Protein AF-X0J1X3-F1 (afdb_monomer_lite)

Organism: Fusarium odoratissimum (strain NRRL 54006) (NCBI:txid1089451)

Foldseek 3Di:
DDDDDDDDDDDPPDPPPPPPVPPPLQQALQLAQDHFQAKDWDACWPVDHGIFIDGPDCVQQVDTTDNDPVVSLVSSLVSSVPVRVGDVSLSVLSVVLQVQLPPPDGPNSRCSSRVSSPDHGPPPDPCVVVVVVVPDDPDDDD

Sequence (142 aa):
MPKVAALALLGLLAPFQLTDGAMIPRQTTDFGVCTNPTIMYVQDQDGMLGYGYKPSNTNDFPHGATADIATIIDFIRSTLQNACRAPTAAWFLCTTAAAAANGKEGQDAADAFNNVMNRSSPHPRPRKLQRLQFRRLPSSRV

Secondary structure (DSSP, 8-state):
-------------------------------TT-----EEEEES-TT--SEEEEES-TTTS----BS-HHHHHHHHHHHHHHTS---HHHHHHHHHHHHHHTT--HHHHHHHHHHHHT--------TTTHHHHTT-------

Radius of gyration: 25.8 Å; chains: 1; bounding box: 55×78×67 Å

pLDDT: mean 81.92, std 20.16, range [37.75, 98.75]

Structure (mmCIF, N/CA/C/O backbone):
data_AF-X0J1X3-F1
#
_entry.id   AF-X0J1X3-F1
#
loop_
_atom_site.group_PDB
_atom_site.id
_atom_site.type_symbol
_atom_site.label_atom_id
_atom_site.label_alt_id
_atom_site.label_comp_id
_atom_site.label_asym_id
_atom_site.label_entity_id
_atom_site.label_seq_id
_atom_site.pdbx_PDB_ins_code
_atom_site.Cartn_x
_atom_site.Cartn_y
_atom_site.Cartn_z
_atom_site.occupancy
_atom_site.B_iso_or_equiv
_atom_site.auth_seq_id
_atom_site.auth_comp_id
_atom_site.auth_asym_id
_atom_site.auth_atom_id
_atom_site.pdbx_PDB_model_num
ATOM 1 N N . MET A 1 1 ? 32.019 62.085 9.689 1.00 52.50 1 MET A N 1
ATOM 2 C CA . MET A 1 1 ? 32.908 61.574 8.615 1.00 52.50 1 MET A CA 1
ATOM 3 C C . MET A 1 1 ? 33.870 60.594 9.279 1.00 52.50 1 MET A C 1
ATOM 5 O O . MET A 1 1 ? 34.346 60.973 10.341 1.00 52.50 1 MET A O 1
ATOM 9 N N . PRO A 1 2 ? 34.060 59.350 8.791 1.00 50.97 2 PRO A N 1
ATOM 10 C CA . PRO A 1 2 ? 34.410 59.016 7.408 1.00 50.97 2 PRO A CA 1
ATOM 11 C C . PRO A 1 2 ? 33.491 57.986 6.720 1.00 50.97 2 PRO A C 1
ATOM 13 O O . PRO A 1 2 ? 32.720 57.266 7.343 1.00 50.97 2 PRO A O 1
ATOM 16 N N . LYS A 1 3 ? 33.598 57.983 5.387 1.00 51.34 3 LYS A N 1
ATOM 17 C CA . LYS A 1 3 ? 33.052 57.010 4.435 1.00 51.34 3 LYS A CA 1
ATOM 18 C C . LYS A 1 3 ? 33.734 55.653 4.620 1.00 51.34 3 LYS A C 1
ATOM 20 O O . LYS A 1 3 ? 34.959 55.600 4.596 1.00 51.34 3 LYS A O 1
ATOM 25 N N . VAL A 1 4 ? 32.957 54.575 4.680 1.00 55.16 4 VAL A N 1
ATOM 26 C CA . VAL A 1 4 ? 33.444 53.216 4.402 1.00 55.16 4 VAL A CA 1
ATOM 27 C C . VAL A 1 4 ? 32.926 52.786 3.037 1.00 55.16 4 VAL A C 1
ATOM 29 O O . VAL A 1 4 ? 31.728 52.817 2.764 1.00 55.16 4 VAL A O 1
ATOM 32 N N . ALA A 1 5 ? 33.884 52.496 2.163 1.00 50.91 5 ALA A N 1
ATOM 33 C CA . ALA A 1 5 ? 33.696 52.125 0.776 1.00 50.91 5 ALA A CA 1
ATOM 34 C C . ALA A 1 5 ? 33.153 50.696 0.666 1.00 50.91 5 ALA A C 1
ATOM 36 O O . ALA A 1 5 ? 33.664 49.773 1.297 1.00 50.91 5 ALA A O 1
ATOM 37 N N . ALA A 1 6 ? 32.133 50.528 -0.170 1.00 53.47 6 ALA A N 1
ATOM 38 C CA . ALA A 1 6 ? 31.649 49.230 -0.599 1.00 53.47 6 ALA A CA 1
ATOM 39 C C . ALA A 1 6 ? 32.708 48.559 -1.489 1.00 53.47 6 ALA A C 1
ATOM 41 O O . ALA A 1 6 ? 32.996 49.042 -2.584 1.00 53.47 6 ALA A O 1
ATOM 42 N N . LEU A 1 7 ? 33.276 47.444 -1.026 1.00 52.72 7 LEU A N 1
ATOM 43 C CA . LEU A 1 7 ? 33.979 46.503 -1.893 1.00 52.72 7 LEU A CA 1
ATOM 44 C C . LEU A 1 7 ? 32.948 45.562 -2.517 1.00 52.72 7 LEU A C 1
ATOM 46 O O . LEU A 1 7 ? 32.386 44.694 -1.851 1.00 52.72 7 LEU A O 1
ATOM 50 N N . ALA A 1 8 ? 32.706 45.760 -3.809 1.00 55.81 8 ALA A N 1
ATOM 51 C CA . ALA A 1 8 ? 31.981 44.827 -4.652 1.00 55.81 8 ALA A CA 1
ATOM 52 C C . ALA A 1 8 ? 32.817 43.548 -4.822 1.00 55.81 8 ALA A C 1
ATOM 54 O O . ALA A 1 8 ? 33.831 43.554 -5.522 1.00 55.81 8 ALA A O 1
ATOM 55 N N . LEU A 1 9 ? 32.397 42.449 -4.188 1.00 60.53 9 LEU A N 1
ATOM 56 C CA . LEU A 1 9 ? 32.849 41.121 -4.591 1.00 60.53 9 LEU A CA 1
ATOM 57 C C . LEU A 1 9 ? 32.199 40.781 -5.935 1.00 60.53 9 LEU A C 1
ATOM 59 O O . LEU A 1 9 ? 30.980 40.648 -6.042 1.00 60.53 9 LEU A O 1
ATOM 63 N N . LEU A 1 10 ? 33.046 40.655 -6.955 1.00 55.62 10 LEU A N 1
ATOM 64 C CA . LEU A 1 10 ? 32.728 40.086 -8.257 1.00 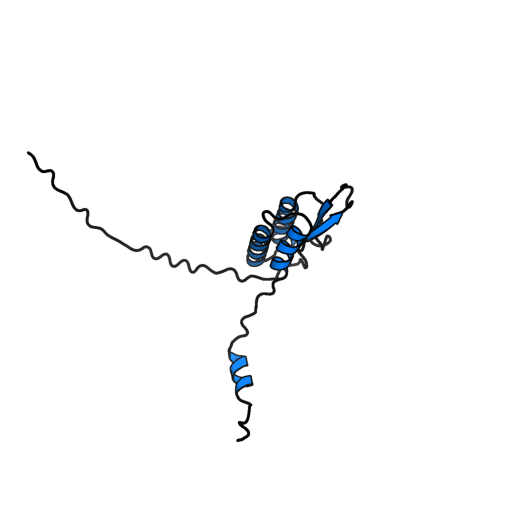55.62 10 LEU A CA 1
ATOM 65 C C . LEU A 1 10 ? 32.067 38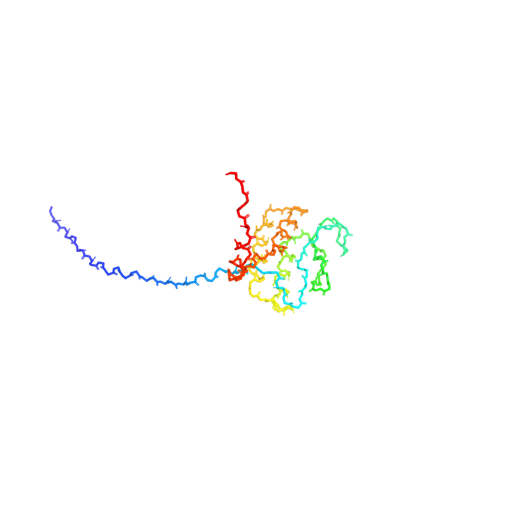.713 -8.088 1.00 55.62 10 LEU A C 1
ATOM 67 O O . LEU A 1 10 ? 32.687 37.757 -7.624 1.00 55.62 10 LEU A O 1
ATOM 71 N N . GLY A 1 11 ? 30.804 38.630 -8.500 1.00 57.56 11 GLY A N 1
ATOM 72 C CA . GLY A 1 11 ? 30.100 37.373 -8.672 1.00 57.56 11 GLY A CA 1
ATOM 73 C C . GLY A 1 11 ? 30.711 36.562 -9.812 1.00 57.56 11 GLY A C 1
ATOM 74 O O . GLY A 1 11 ? 30.667 36.972 -10.968 1.00 57.56 11 GLY A O 1
ATOM 75 N N . LEU A 1 12 ? 31.213 35.373 -9.488 1.00 55.00 12 LEU A N 1
ATOM 76 C CA . LEU A 1 12 ? 31.247 34.248 -10.416 1.00 55.00 12 LEU A CA 1
ATOM 77 C C . LEU A 1 12 ? 30.002 33.400 -10.144 1.00 55.00 12 LEU A C 1
ATOM 79 O O . LEU A 1 12 ? 30.020 32.434 -9.387 1.00 55.00 12 LEU A O 1
ATOM 83 N N . LEU A 1 13 ? 28.890 33.810 -10.756 1.00 56.03 13 LEU A N 1
ATOM 84 C CA . LEU A 1 13 ? 27.718 32.962 -10.938 1.00 56.03 13 LEU A CA 1
ATOM 85 C C . LEU A 1 13 ? 28.080 31.890 -11.971 1.00 56.03 13 LEU A C 1
ATOM 87 O O . LEU A 1 13 ? 27.874 32.075 -13.167 1.00 56.03 13 LEU A O 1
ATOM 91 N N . ALA A 1 14 ? 28.636 30.772 -11.516 1.00 60.88 14 ALA A N 1
ATOM 92 C CA . ALA A 1 14 ? 28.519 29.528 -12.258 1.00 60.88 14 ALA A CA 1
ATOM 93 C C . ALA A 1 14 ? 27.146 28.936 -11.911 1.00 60.88 14 ALA A C 1
ATOM 95 O O . ALA A 1 14 ? 26.950 28.509 -10.770 1.00 60.88 14 ALA A O 1
ATOM 96 N N . PRO A 1 15 ? 26.166 28.904 -12.830 1.00 53.88 15 PRO A N 1
ATOM 97 C CA . PRO A 1 15 ? 25.016 28.054 -12.617 1.00 53.88 15 PRO A CA 1
ATOM 98 C C . PRO A 1 15 ? 25.515 26.609 -12.719 1.00 53.88 15 PRO A C 1
ATOM 100 O O . PRO A 1 15 ? 25.774 26.113 -13.815 1.00 53.88 15 PRO A O 1
ATOM 103 N N . PHE A 1 16 ? 25.665 25.932 -11.579 1.00 58.50 16 PHE A N 1
ATOM 104 C CA . PHE A 1 16 ? 25.691 24.472 -11.526 1.00 58.50 16 PHE A CA 1
ATOM 105 C C . PHE A 1 16 ? 24.334 23.984 -12.044 1.00 58.50 16 PHE A C 1
ATOM 107 O O . PHE A 1 16 ? 23.402 23.734 -11.286 1.00 58.50 16 PHE A O 1
ATOM 114 N N . GLN A 1 17 ? 24.196 23.904 -13.365 1.00 58.59 17 GLN A N 1
ATOM 115 C CA . GLN A 1 17 ? 23.119 23.177 -14.011 1.00 58.59 17 GLN A CA 1
ATOM 116 C C . GLN A 1 17 ? 23.446 21.691 -13.839 1.00 58.59 17 GLN A C 1
ATOM 118 O O . GLN A 1 17 ? 23.908 21.025 -14.765 1.00 58.59 17 GLN A O 1
ATOM 123 N N . LEU A 1 18 ? 23.229 21.181 -12.623 1.00 55.62 18 LEU A N 1
ATOM 124 C CA . LEU A 1 18 ? 22.929 19.774 -12.406 1.00 55.62 18 LEU A CA 1
ATOM 125 C C . LEU A 1 18 ? 21.611 19.526 -13.133 1.00 55.62 18 LEU A C 1
ATOM 127 O O . LEU A 1 18 ? 20.522 19.626 -12.577 1.00 55.62 18 LEU A O 1
ATOM 131 N N . THR A 1 19 ? 21.719 19.252 -14.427 1.00 55.34 19 THR A N 1
ATOM 132 C CA . THR A 1 19 ? 20.685 18.532 -15.154 1.00 55.34 19 THR A CA 1
ATOM 133 C C . THR A 1 19 ? 20.749 17.086 -14.679 1.00 55.34 19 THR A C 1
ATOM 135 O O . THR A 1 19 ? 21.118 16.178 -15.417 1.00 55.34 19 THR A O 1
ATOM 138 N N . ASP A 1 20 ? 20.400 16.870 -13.409 1.00 56.16 20 ASP A N 1
ATOM 139 C CA . ASP A 1 20 ? 19.850 15.595 -12.991 1.00 56.16 20 ASP A CA 1
ATOM 140 C C . ASP A 1 20 ? 18.598 15.427 -13.841 1.00 56.16 20 ASP A C 1
ATOM 142 O O . ASP A 1 20 ? 17.558 16.048 -13.605 1.00 56.16 20 ASP A O 1
ATOM 146 N N . GLY A 1 21 ? 18.730 14.660 -14.923 1.00 51.50 21 GLY A N 1
ATOM 147 C CA . GLY A 1 21 ? 17.591 14.146 -15.651 1.00 51.50 21 GLY A CA 1
ATOM 148 C C . GLY A 1 21 ? 16.804 13.305 -14.664 1.00 51.50 21 GLY A C 1
ATOM 149 O O . GLY A 1 21 ? 17.070 12.114 -14.532 1.00 51.50 21 GLY A O 1
ATOM 150 N N . ALA A 1 22 ? 15.885 13.939 -13.934 1.00 59.91 22 ALA A N 1
ATOM 151 C CA . ALA A 1 22 ? 14.997 13.276 -13.006 1.00 59.91 22 ALA A CA 1
ATOM 152 C C . ALA A 1 22 ? 14.244 12.220 -13.815 1.00 59.91 22 ALA A C 1
ATOM 154 O O . ALA A 1 22 ? 13.318 12.536 -14.568 1.00 59.91 22 ALA A O 1
ATOM 155 N N . MET A 1 23 ? 14.690 10.964 -13.726 1.00 59.19 23 MET A N 1
ATOM 156 C CA . MET A 1 23 ? 13.949 9.840 -14.269 1.00 59.19 23 MET A CA 1
ATOM 157 C C . MET A 1 23 ? 12.650 9.805 -13.485 1.00 59.19 23 MET A C 1
ATOM 159 O O . MET A 1 23 ? 12.620 9.325 -12.357 1.00 59.19 23 MET A O 1
ATOM 163 N N . ILE A 1 24 ? 11.584 10.365 -14.058 1.00 62.91 24 ILE A N 1
ATOM 164 C CA . ILE A 1 24 ? 10.250 10.246 -13.486 1.00 62.91 24 ILE A CA 1
ATOM 165 C C . ILE A 1 24 ? 9.964 8.742 -13.452 1.00 62.91 24 ILE A C 1
ATOM 167 O O . ILE A 1 24 ? 9.868 8.135 -14.528 1.00 62.91 24 ILE A O 1
ATOM 171 N N . PRO A 1 25 ? 9.873 8.113 -12.264 1.00 62.25 25 PRO A N 1
ATOM 172 C CA . PRO A 1 25 ? 9.633 6.689 -12.184 1.00 62.25 25 PRO A CA 1
ATOM 173 C C . PRO A 1 25 ? 8.277 6.429 -12.822 1.00 62.25 25 PRO A C 1
ATOM 175 O O . PRO A 1 25 ? 7.227 6.901 -12.372 1.00 62.25 25 PRO A O 1
ATOM 178 N N . ARG A 1 26 ? 8.313 5.706 -13.936 1.00 65.62 26 ARG A N 1
ATOM 179 C CA . ARG A 1 26 ? 7.110 5.289 -14.627 1.00 65.62 26 ARG A CA 1
ATOM 180 C C . ARG A 1 26 ? 6.350 4.365 -13.683 1.00 65.62 26 ARG A C 1
ATOM 182 O O . ARG A 1 26 ? 6.834 3.279 -13.387 1.00 65.62 26 ARG A O 1
ATOM 189 N N . GLN A 1 27 ? 5.177 4.803 -13.228 1.00 70.56 27 GLN A N 1
ATOM 190 C CA . GLN A 1 27 ? 4.276 3.989 -12.406 1.00 70.56 27 GLN A CA 1
ATOM 191 C C . GLN A 1 27 ? 4.097 2.632 -13.095 1.00 70.56 27 GLN A C 1
ATOM 193 O O . GLN A 1 27 ? 3.824 2.610 -14.293 1.00 70.56 27 GLN A O 1
ATOM 198 N N . THR A 1 28 ? 4.317 1.518 -12.409 1.00 74.69 28 THR A N 1
ATOM 199 C CA . THR A 1 28 ? 4.250 0.180 -13.009 1.00 74.69 28 THR A CA 1
ATOM 200 C C . THR A 1 28 ? 3.466 -0.748 -12.105 1.00 74.69 28 THR A C 1
ATOM 202 O O . THR A 1 28 ? 3.600 -0.673 -10.890 1.00 74.69 28 THR A O 1
ATOM 205 N N . THR A 1 29 ? 2.682 -1.633 -12.707 1.00 84.44 29 THR A N 1
ATOM 206 C CA . THR A 1 29 ? 2.011 -2.742 -12.016 1.00 84.44 29 THR A CA 1
ATOM 207 C C . THR A 1 29 ? 2.838 -4.029 -12.097 1.00 84.44 29 THR A C 1
ATOM 209 O O . THR A 1 29 ? 2.307 -5.123 -11.957 1.00 84.44 29 THR A O 1
ATOM 212 N N . ASP A 1 30 ? 4.131 -3.905 -12.404 1.00 92.06 30 ASP A N 1
ATOM 213 C CA . ASP A 1 30 ? 5.101 -4.988 -12.277 1.00 92.06 30 ASP A CA 1
ATOM 214 C C . ASP A 1 30 ? 5.537 -5.082 -10.814 1.00 92.06 30 ASP A C 1
ATOM 216 O O . ASP A 1 30 ? 6.280 -4.228 -10.329 1.00 92.06 30 ASP A O 1
ATOM 220 N N . PHE A 1 31 ? 5.051 -6.105 -10.116 1.00 95.06 31 PHE A N 1
ATOM 221 C CA . PHE A 1 31 ? 5.354 -6.372 -8.712 1.00 95.06 31 PHE A CA 1
ATOM 222 C C . PHE A 1 31 ? 6.375 -7.509 -8.547 1.00 95.06 31 PHE A C 1
ATOM 224 O O . PHE A 1 31 ? 6.467 -8.099 -7.472 1.00 95.06 31 PHE A O 1
ATOM 231 N N . GLY A 1 32 ? 7.160 -7.808 -9.589 1.00 94.81 32 GLY A N 1
ATOM 232 C CA . GLY A 1 32 ? 8.114 -8.912 -9.592 1.00 94.81 32 GLY A CA 1
ATOM 233 C C . GLY A 1 32 ? 7.410 -10.269 -9.612 1.00 94.81 32 GLY A C 1
ATOM 234 O O . GLY A 1 32 ? 6.568 -10.519 -10.470 1.00 94.81 32 GLY A O 1
ATOM 235 N N . VAL A 1 33 ? 7.761 -11.162 -8.681 1.00 97.44 33 VAL A N 1
ATOM 236 C CA . VAL A 1 33 ? 7.134 -12.496 -8.585 1.00 97.44 33 VAL A CA 1
ATOM 237 C C . VAL A 1 33 ? 5.772 -12.483 -7.887 1.00 97.44 33 VAL A C 1
ATOM 239 O O . VAL A 1 33 ? 5.054 -13.476 -7.947 1.00 97.44 33 VAL A O 1
ATOM 242 N N . CYS A 1 34 ? 5.418 -11.375 -7.233 1.00 97.00 34 CYS A N 1
ATOM 243 C CA . CYS A 1 34 ? 4.120 -11.198 -6.589 1.00 97.00 34 CYS A CA 1
ATOM 244 C C . CYS A 1 34 ? 3.097 -10.599 -7.559 1.00 97.00 34 CYS A C 1
ATOM 246 O O . CYS A 1 34 ? 3.441 -10.024 -8.590 1.00 97.00 34 CYS A O 1
ATOM 248 N N . THR A 1 35 ? 1.822 -10.700 -7.201 1.00 94.69 35 THR A N 1
ATOM 249 C CA . THR A 1 35 ? 0.705 -10.386 -8.100 1.00 94.69 35 THR A CA 1
ATOM 250 C C . THR A 1 35 ? -0.156 -9.229 -7.618 1.00 94.69 35 THR A C 1
ATOM 252 O O . THR A 1 35 ? -0.399 -8.294 -8.378 1.00 94.69 35 THR A O 1
ATOM 255 N N . ASN A 1 36 ? -0.628 -9.277 -6.369 1.00 95.38 36 ASN A N 1
ATOM 256 C CA . ASN A 1 36 ? -1.633 -8.343 -5.875 1.00 95.38 36 ASN A CA 1
ATOM 257 C C . ASN A 1 36 ? -1.254 -7.734 -4.512 1.00 95.38 36 ASN A C 1
ATOM 259 O O . ASN A 1 36 ? -1.505 -8.353 -3.478 1.00 95.38 36 ASN A O 1
ATOM 263 N N . PRO A 1 37 ? -0.697 -6.514 -4.498 1.00 97.19 37 PRO A N 1
ATOM 264 C CA . PRO A 1 37 ? -0.335 -5.806 -3.275 1.00 97.19 37 PRO A CA 1
ATOM 265 C C . PRO A 1 37 ? -1.474 -4.943 -2.694 1.00 97.19 37 PRO A C 1
ATOM 267 O O . PRO A 1 37 ? -1.178 -4.015 -1.950 1.00 97.19 37 PRO A O 1
ATOM 270 N N . THR A 1 38 ? -2.750 -5.160 -3.045 1.00 98.50 38 THR A N 1
ATOM 271 C CA . THR A 1 38 ? -3.875 -4.368 -2.502 1.00 98.50 38 THR A CA 1
ATOM 272 C C . THR A 1 38 ? -4.208 -4.716 -1.048 1.00 98.50 38 THR A C 1
ATOM 274 O O . THR A 1 38 ? -3.805 -5.756 -0.524 1.00 98.50 38 THR A O 1
ATOM 277 N N . ILE A 1 39 ? -4.979 -3.843 -0.398 1.00 98.75 39 ILE A N 1
ATOM 278 C CA . ILE A 1 39 ? -5.432 -3.960 0.992 1.00 98.75 39 ILE A CA 1
ATOM 279 C C . ILE A 1 39 ? -6.948 -4.188 1.032 1.00 98.75 39 ILE A C 1
ATOM 281 O O . ILE A 1 39 ? -7.698 -3.587 0.268 1.00 98.75 39 ILE A O 1
ATOM 285 N N . MET A 1 40 ? -7.415 -5.031 1.947 1.00 98.38 40 MET A N 1
ATOM 286 C CA . MET A 1 40 ? -8.819 -5.140 2.346 1.00 98.38 40 MET A CA 1
ATOM 287 C C . MET A 1 40 ? -9.022 -4.467 3.701 1.00 98.38 40 MET A C 1
ATOM 289 O O . MET A 1 40 ? -8.174 -4.605 4.583 1.00 98.38 40 MET A O 1
ATOM 293 N N . TYR A 1 41 ? -10.161 -3.799 3.873 1.00 98.69 41 TYR A N 1
ATOM 294 C CA . TYR A 1 41 ? -10.675 -3.427 5.187 1.00 98.69 41 TYR A CA 1
ATOM 295 C C . TYR A 1 41 ? -11.600 -4.546 5.672 1.00 98.69 41 TYR A C 1
ATOM 297 O O . TYR A 1 41 ? -12.500 -4.976 4.949 1.00 98.69 41 TYR A O 1
ATOM 305 N N . VAL A 1 42 ? -11.321 -5.086 6.851 1.00 98.25 42 VAL A N 1
ATOM 306 C CA . VAL A 1 42 ? -11.951 -6.300 7.386 1.00 98.25 42 VAL A CA 1
ATOM 307 C C . VAL A 1 42 ? -12.472 -6.053 8.796 1.00 98.25 42 VAL A C 1
ATOM 309 O O . VAL A 1 42 ? -12.049 -5.108 9.457 1.00 98.25 42 VAL A O 1
ATOM 312 N N . GLN A 1 43 ? -13.374 -6.918 9.256 1.00 98.50 43 GLN A N 1
ATOM 313 C CA . GLN A 1 43 ? -13.926 -6.889 10.606 1.00 98.50 43 GLN A CA 1
ATOM 314 C C . GLN A 1 43 ? -13.804 -8.273 11.252 1.00 98.50 43 GLN A C 1
ATOM 316 O O . GLN A 1 43 ? -14.100 -9.274 10.598 1.00 98.50 43 GLN A O 1
ATOM 321 N N . ASP A 1 44 ? -13.385 -8.313 12.517 1.00 97.50 44 ASP A N 1
ATOM 322 C CA . ASP A 1 44 ? -13.358 -9.510 13.366 1.00 97.50 44 ASP A CA 1
ATOM 323 C C . ASP A 1 44 ? -12.593 -10.698 12.733 1.00 97.50 44 ASP A C 1
ATOM 325 O O . ASP A 1 44 ? -13.041 -11.847 12.757 1.00 97.50 44 ASP A O 1
ATOM 329 N N . GLN A 1 45 ? -11.426 -10.422 12.132 1.00 97.00 45 GLN A N 1
ATOM 330 C CA . GLN A 1 45 ? -10.567 -11.417 11.470 1.00 97.00 45 GLN A CA 1
ATOM 331 C C . GLN A 1 45 ? -9.209 -11.587 12.156 1.00 97.00 45 GLN A C 1
ATOM 333 O O . GLN A 1 45 ? -8.741 -10.716 12.879 1.00 97.00 45 GLN A O 1
ATOM 338 N N . ASP A 1 46 ? -8.558 -12.729 11.907 1.00 94.88 46 ASP A N 1
ATOM 339 C CA . ASP A 1 46 ? -7.216 -13.064 12.415 1.00 94.88 46 ASP A CA 1
ATOM 340 C C . ASP A 1 46 ? -7.066 -12.929 13.946 1.00 94.88 46 ASP A C 1
ATOM 342 O O . ASP A 1 46 ? -5.994 -12.614 14.457 1.00 94.88 46 ASP A O 1
ATOM 346 N N . GLY A 1 47 ? -8.153 -13.164 14.691 1.00 94.69 47 GLY A N 1
ATOM 347 C CA . GLY A 1 47 ? -8.184 -13.038 16.154 1.00 94.69 47 GLY A CA 1
ATOM 348 C C . GLY A 1 47 ? -8.209 -11.595 16.670 1.00 94.69 47 GLY A C 1
ATOM 349 O O . GLY A 1 47 ? -8.200 -11.387 17.883 1.00 94.69 47 GLY A O 1
ATOM 350 N N . MET A 1 48 ? -8.267 -10.605 15.778 1.00 94.06 48 MET A N 1
ATOM 351 C CA . MET A 1 48 ? -8.436 -9.197 16.114 1.00 94.06 48 MET A CA 1
ATOM 352 C C . MET A 1 48 ? -9.927 -8.844 16.138 1.00 94.06 48 MET A C 1
ATOM 354 O O . MET A 1 48 ? -10.621 -9.034 15.144 1.00 94.06 48 MET A O 1
ATOM 358 N N . LEU A 1 49 ? -10.408 -8.305 17.262 1.00 96.31 49 LEU A N 1
ATOM 359 C CA . LEU A 1 49 ? -11.763 -7.756 17.369 1.00 96.31 49 LEU A CA 1
ATOM 360 C C . LEU A 1 49 ? -11.831 -6.348 16.769 1.00 96.31 49 LEU A C 1
ATOM 362 O O . LEU A 1 49 ? -10.912 -5.544 16.937 1.00 96.31 49 LEU A O 1
ATOM 366 N N . GLY A 1 50 ? -12.958 -6.032 16.139 1.00 96.31 50 GLY A N 1
ATOM 367 C CA . GLY A 1 50 ? -13.201 -4.751 15.490 1.00 96.31 50 GLY A CA 1
ATOM 368 C C . GLY A 1 50 ? -12.672 -4.703 14.061 1.00 96.31 50 GLY A C 1
ATOM 369 O O . GLY A 1 50 ? -12.482 -5.728 13.406 1.00 96.31 50 GLY A O 1
ATOM 370 N N . TYR A 1 51 ? -12.485 -3.488 13.556 1.00 98.38 51 TYR A N 1
ATOM 371 C CA . TYR A 1 51 ? -12.080 -3.269 12.175 1.00 98.38 51 TYR A CA 1
ATOM 372 C C . TYR A 1 51 ? -10.563 -3.139 12.018 1.00 98.38 51 TYR A C 1
ATOM 374 O O . TYR A 1 51 ? -9.880 -2.603 12.890 1.00 98.38 51 TYR A O 1
ATOM 382 N N . GLY A 1 52 ? -10.048 -3.564 10.867 1.00 98.25 52 GLY A N 1
ATOM 383 C CA . GLY A 1 52 ? -8.631 -3.470 10.542 1.00 98.25 52 GLY A CA 1
ATOM 384 C C . GLY A 1 52 ? -8.337 -3.648 9.057 1.00 98.25 52 GLY A C 1
ATOM 385 O O . GLY A 1 52 ? -9.237 -3.726 8.223 1.00 98.25 52 GLY A O 1
ATOM 386 N N . TYR A 1 53 ? -7.054 -3.722 8.732 1.00 98.75 53 TYR A N 1
ATOM 387 C CA . TYR A 1 53 ? 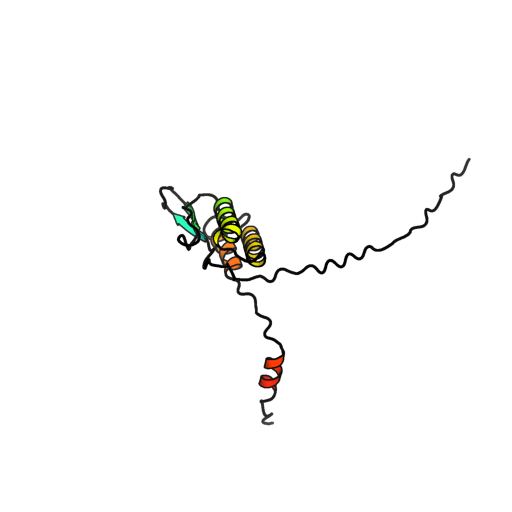-6.521 -3.797 7.379 1.00 98.75 53 TYR A CA 1
ATOM 388 C C . TYR A 1 53 ? -5.669 -5.045 7.202 1.00 98.75 53 TYR A C 1
ATOM 390 O O . TYR A 1 53 ? -4.895 -5.406 8.089 1.00 98.75 53 TYR A O 1
ATOM 398 N N . LYS A 1 54 ? -5.776 -5.675 6.034 1.00 98.31 54 LYS A N 1
ATOM 399 C CA . LYS A 1 54 ? -5.046 -6.899 5.685 1.00 98.31 54 LYS A CA 1
ATOM 400 C C . LYS A 1 54 ? -4.705 -6.923 4.191 1.00 98.31 54 LYS A C 1
ATOM 402 O O . LYS A 1 54 ? -5.457 -6.334 3.415 1.00 98.31 54 LYS A O 1
ATOM 407 N N . PRO A 1 55 ? -3.637 -7.601 3.733 1.00 98.44 55 PRO A N 1
ATOM 408 C CA . PRO A 1 55 ? -3.369 -7.738 2.308 1.00 98.44 55 PRO A CA 1
ATOM 409 C C . PRO A 1 55 ? -4.463 -8.579 1.644 1.00 98.44 55 PRO A C 1
ATOM 411 O O . PRO A 1 55 ? -4.876 -9.605 2.182 1.00 98.44 55 PRO A O 1
ATOM 414 N N . SER A 1 56 ? -4.916 -8.179 0.456 1.00 98.31 56 SER A N 1
ATOM 415 C CA . SER A 1 56 ? -5.921 -8.943 -0.297 1.00 98.31 56 SER A CA 1
ATOM 416 C C . SER A 1 56 ? -5.382 -10.281 -0.810 1.00 98.31 56 SER A C 1
ATOM 418 O O . SER A 1 56 ? -6.156 -11.205 -1.040 1.00 98.31 56 SER A O 1
ATOM 420 N N . ASN A 1 57 ? -4.064 -10.391 -1.006 1.00 97.81 57 ASN A N 1
ATOM 421 C CA . ASN A 1 57 ? -3.393 -11.639 -1.354 1.00 97.81 57 ASN A CA 1
ATOM 422 C C . ASN A 1 57 ? -2.401 -12.033 -0.257 1.00 97.81 57 ASN A C 1
ATOM 424 O O . ASN A 1 57 ? -1.236 -11.642 -0.274 1.00 97.81 57 ASN A O 1
ATOM 428 N N . THR A 1 58 ? -2.859 -12.858 0.677 1.00 97.44 58 THR A N 1
ATOM 429 C CA . THR A 1 58 ? -2.036 -13.352 1.787 1.00 97.44 58 THR A CA 1
ATOM 430 C C . THR A 1 58 ? -1.017 -14.412 1.391 1.00 97.44 58 THR A C 1
ATOM 432 O O . THR A 1 58 ? -0.147 -14.721 2.197 1.00 97.44 58 THR A O 1
ATOM 435 N N . ASN A 1 59 ? -1.112 -14.987 0.189 1.00 97.94 59 ASN A N 1
ATOM 436 C CA . ASN A 1 59 ? -0.110 -15.943 -0.282 1.00 97.94 59 ASN A CA 1
ATOM 437 C C . ASN A 1 59 ? 1.195 -15.216 -0.624 1.00 97.94 59 ASN A C 1
ATOM 439 O O . ASN A 1 59 ? 2.269 -15.665 -0.235 1.00 97.94 59 ASN A O 1
ATOM 443 N N . ASP A 1 60 ? 1.083 -14.066 -1.291 1.00 97.62 60 ASP A N 1
ATOM 444 C CA . ASP A 1 60 ? 2.229 -13.221 -1.646 1.00 97.62 60 ASP A CA 1
ATOM 445 C C . ASP A 1 60 ? 2.638 -12.304 -0.478 1.00 97.62 60 ASP A C 1
ATOM 447 O O . ASP A 1 60 ? 3.815 -11.991 -0.301 1.00 97.62 60 ASP A O 1
ATOM 451 N N . PHE A 1 61 ? 1.662 -11.884 0.335 1.00 98.38 61 PHE A N 1
ATOM 452 C CA . PHE A 1 61 ? 1.822 -10.930 1.434 1.00 98.38 61 PHE A CA 1
ATOM 453 C C . PHE A 1 61 ? 1.276 -11.528 2.749 1.00 98.38 61 PHE A C 1
ATOM 455 O O . PHE A 1 61 ? 0.192 -11.142 3.192 1.00 98.38 61 PHE A O 1
ATOM 462 N N . PRO A 1 62 ? 1.991 -12.472 3.393 1.00 97.50 62 PRO A N 1
ATOM 463 C CA . PRO A 1 62 ? 1.490 -13.237 4.539 1.00 97.50 62 PRO A CA 1
ATOM 464 C C . PRO A 1 62 ? 1.511 -12.427 5.844 1.00 97.50 62 PRO A C 1
ATOM 466 O O . PRO A 1 62 ? 2.354 -12.630 6.716 1.00 97.50 62 PRO A O 1
ATOM 469 N N . HIS A 1 63 ? 0.560 -11.505 5.981 1.00 97.44 63 HIS A N 1
ATOM 470 C CA . HIS A 1 63 ? 0.329 -10.721 7.192 1.00 97.44 63 HIS A CA 1
ATOM 471 C C . HIS A 1 63 ? -1.154 -10.762 7.577 1.00 97.44 63 HIS A C 1
ATOM 473 O O . HIS A 1 63 ? -2.032 -10.752 6.711 1.00 97.44 63 HIS A O 1
ATOM 479 N N . GLY A 1 64 ? -1.430 -10.832 8.880 1.00 97.12 64 GLY A N 1
ATOM 480 C CA . GLY A 1 64 ? -2.791 -10.790 9.422 1.00 97.12 64 GLY A CA 1
ATOM 481 C C . GLY A 1 64 ? -3.386 -9.380 9.437 1.00 97.12 64 GLY A C 1
ATOM 482 O O . GLY A 1 64 ? -2.732 -8.409 9.049 1.00 97.12 64 GLY A O 1
ATOM 483 N N . ALA A 1 65 ? -4.628 -9.272 9.899 1.00 97.94 65 ALA A N 1
ATOM 484 C CA . ALA A 1 65 ? -5.292 -7.999 10.132 1.00 97.94 65 ALA A CA 1
ATOM 485 C C . ALA A 1 65 ? -4.565 -7.154 11.196 1.00 97.94 65 ALA A C 1
ATOM 487 O O . ALA A 1 65 ? -4.050 -7.672 12.187 1.00 97.94 65 ALA A O 1
ATOM 488 N N . THR A 1 66 ? -4.533 -5.838 10.989 1.00 97.62 66 THR A N 1
ATOM 489 C CA . THR A 1 66 ? -4.018 -4.848 11.948 1.00 97.62 66 THR A CA 1
ATOM 490 C C . THR A 1 66 ? -4.914 -3.611 11.979 1.00 97.62 66 THR A C 1
ATOM 492 O O . THR A 1 66 ? -5.508 -3.254 10.964 1.00 97.62 66 THR A O 1
ATOM 495 N N . ALA A 1 67 ? -5.005 -2.926 13.121 1.00 97.50 67 ALA A N 1
ATOM 496 C CA . ALA A 1 67 ? -5.785 -1.690 13.255 1.00 97.50 67 ALA A CA 1
ATOM 497 C C . ALA A 1 67 ? -5.217 -0.526 12.432 1.00 97.50 67 ALA A C 1
ATOM 499 O O . ALA A 1 67 ? -5.948 0.395 12.079 1.00 97.50 67 ALA A O 1
ATOM 500 N N . ASP A 1 68 ? -3.913 -0.553 12.154 1.00 96.75 68 ASP A N 1
ATOM 501 C CA . ASP A 1 68 ? -3.190 0.559 11.550 1.00 96.75 68 ASP A CA 1
ATOM 502 C C . ASP A 1 68 ? -2.856 0.288 10.079 1.00 96.75 68 ASP A C 1
ATOM 504 O O . ASP A 1 68 ? -2.142 -0.660 9.736 1.00 96.75 68 ASP A O 1
ATOM 508 N N . ILE A 1 69 ? -3.342 1.164 9.198 1.00 97.75 69 ILE A N 1
ATOM 509 C CA . ILE A 1 69 ? -3.080 1.063 7.765 1.00 97.75 69 ILE A CA 1
ATOM 510 C C . ILE A 1 69 ? -1.605 1.328 7.426 1.00 97.75 69 ILE A C 1
ATOM 512 O O . ILE A 1 69 ? -1.081 0.736 6.482 1.00 97.75 69 ILE A O 1
ATOM 516 N N . ALA A 1 70 ? -0.903 2.174 8.189 1.00 98.06 70 ALA A N 1
ATOM 517 C CA . ALA A 1 70 ? 0.508 2.449 7.925 1.00 98.06 70 ALA A CA 1
ATOM 518 C C . ALA A 1 70 ? 1.350 1.180 8.118 1.00 98.06 70 ALA A C 1
ATOM 520 O O . ALA A 1 70 ? 2.143 0.831 7.244 1.00 98.06 70 ALA A O 1
ATOM 521 N N . THR A 1 71 ? 1.083 0.424 9.187 1.00 98.00 71 THR A N 1
ATOM 522 C CA . THR A 1 71 ? 1.700 -0.885 9.442 1.00 98.00 71 THR A CA 1
ATOM 523 C C . THR A 1 71 ? 1.544 -1.839 8.253 1.00 98.00 71 THR A C 1
ATOM 525 O O . THR A 1 71 ? 2.530 -2.441 7.816 1.00 98.00 71 THR A O 1
ATOM 528 N N . ILE A 1 72 ? 0.336 -1.970 7.682 1.00 98.19 72 ILE A N 1
ATOM 529 C CA . ILE A 1 72 ? 0.142 -2.911 6.569 1.00 98.19 72 ILE A CA 1
ATOM 530 C C . ILE A 1 72 ? 0.786 -2.430 5.264 1.00 98.19 72 ILE A C 1
ATOM 532 O O . ILE A 1 72 ? 1.341 -3.232 4.510 1.00 98.19 72 ILE A O 1
ATOM 536 N N . ILE A 1 73 ? 0.775 -1.120 5.014 1.00 98.50 73 ILE A N 1
ATOM 537 C CA . ILE A 1 73 ? 1.441 -0.513 3.859 1.00 98.50 73 ILE A CA 1
ATOM 538 C C . ILE A 1 73 ? 2.958 -0.716 3.951 1.00 98.50 73 ILE A C 1
ATOM 540 O O . ILE A 1 73 ? 3.596 -1.077 2.960 1.00 98.50 73 ILE A O 1
ATOM 544 N N . ASP A 1 74 ? 3.548 -0.526 5.128 1.00 98.50 74 ASP A N 1
ATOM 545 C CA . ASP A 1 74 ? 4.980 -0.718 5.363 1.00 98.50 74 ASP A CA 1
ATOM 546 C C . ASP A 1 74 ? 5.398 -2.170 5.150 1.00 98.50 74 ASP A C 1
ATOM 548 O O . ASP A 1 74 ? 6.409 -2.436 4.487 1.00 98.50 74 ASP A O 1
ATOM 552 N N . PHE A 1 75 ? 4.575 -3.112 5.615 1.00 98.56 75 PHE A N 1
ATOM 553 C CA . PHE A 1 75 ? 4.756 -4.528 5.321 1.00 98.56 75 PHE A CA 1
ATOM 554 C C . PHE A 1 75 ? 4.728 -4.808 3.811 1.00 98.56 75 PHE A C 1
ATOM 556 O O . PHE A 1 75 ? 5.648 -5.442 3.292 1.00 98.56 75 PHE A O 1
ATOM 563 N N . ILE A 1 76 ? 3.727 -4.301 3.082 1.00 98.44 76 ILE A N 1
ATOM 564 C CA . ILE A 1 76 ? 3.625 -4.476 1.624 1.00 98.44 76 ILE A CA 1
ATOM 565 C C . ILE A 1 76 ? 4.867 -3.908 0.921 1.00 98.44 76 ILE A C 1
ATOM 567 O O . ILE A 1 76 ? 5.465 -4.588 0.086 1.00 98.44 76 ILE A O 1
ATOM 571 N N . ARG A 1 77 ? 5.321 -2.702 1.290 1.00 98.06 77 ARG A N 1
ATOM 572 C CA . ARG A 1 77 ? 6.525 -2.071 0.711 1.00 98.06 77 ARG A CA 1
ATOM 573 C C . ARG A 1 77 ? 7.798 -2.871 0.965 1.00 98.06 77 ARG A C 1
ATOM 575 O O . ARG A 1 77 ? 8.646 -2.967 0.074 1.00 98.06 77 ARG A O 1
ATOM 582 N N . SER A 1 78 ? 7.951 -3.417 2.169 1.00 98.25 78 SER A N 1
ATOM 583 C CA . SER A 1 78 ? 9.082 -4.282 2.513 1.00 98.25 78 SER A CA 1
ATOM 584 C C . SER A 1 78 ? 9.046 -5.577 1.699 1.00 98.25 78 SER A C 1
ATOM 586 O O . SER A 1 78 ? 10.038 -5.943 1.064 1.00 98.25 78 SER A O 1
ATOM 588 N N . THR A 1 79 ? 7.887 -6.233 1.634 1.00 98.38 79 THR A N 1
ATOM 589 C CA . THR A 1 79 ? 7.696 -7.493 0.904 1.00 98.38 79 THR A CA 1
ATOM 590 C C . THR A 1 79 ? 7.938 -7.321 -0.595 1.00 98.38 79 THR A C 1
ATOM 592 O O . THR A 1 79 ? 8.643 -8.141 -1.187 1.00 98.38 79 THR A O 1
ATOM 595 N N . LEU A 1 80 ? 7.474 -6.214 -1.193 1.00 97.56 80 LEU A N 1
ATOM 596 C CA . LEU A 1 80 ? 7.721 -5.885 -2.601 1.00 97.56 80 LEU A CA 1
ATOM 597 C C . LEU A 1 80 ? 9.220 -5.871 -2.947 1.00 97.56 80 LEU A C 1
ATOM 599 O O . LEU A 1 80 ? 9.629 -6.460 -3.945 1.00 97.56 80 LEU A O 1
ATOM 603 N N . GLN A 1 81 ? 10.057 -5.240 -2.123 1.00 97.12 81 GLN A N 1
ATOM 604 C CA . GLN A 1 81 ? 11.499 -5.163 -2.388 1.00 97.12 81 GLN A CA 1
ATOM 605 C C . GLN A 1 81 ? 12.224 -6.479 -2.088 1.00 97.12 81 GLN A C 1
ATOM 607 O O . GLN A 1 81 ? 13.111 -6.898 -2.835 1.00 97.12 81 GLN A O 1
ATOM 612 N N . ASN A 1 82 ? 11.854 -7.132 -0.987 1.00 97.50 82 ASN A N 1
ATOM 613 C CA . ASN A 1 82 ? 12.633 -8.234 -0.437 1.00 97.50 82 ASN A CA 1
ATOM 614 C C . ASN A 1 82 ? 12.217 -9.593 -1.003 1.00 97.50 82 ASN A C 1
ATOM 616 O O . ASN A 1 82 ? 13.052 -10.309 -1.556 1.00 97.50 82 ASN A O 1
ATOM 620 N N . ALA A 1 83 ? 10.938 -9.946 -0.873 1.00 98.00 83 ALA A N 1
ATOM 621 C CA . ALA A 1 83 ? 10.421 -11.253 -1.269 1.00 98.00 83 ALA A CA 1
ATOM 622 C C . ALA A 1 83 ? 9.992 -11.259 -2.739 1.00 98.00 83 ALA A C 1
ATOM 624 O O . ALA A 1 83 ? 10.388 -12.141 -3.497 1.00 98.00 83 ALA A O 1
ATOM 625 N N . CYS A 1 84 ? 9.251 -10.232 -3.158 1.00 97.69 84 CYS A N 1
ATOM 626 C CA . CYS A 1 84 ? 8.710 -10.159 -4.510 1.00 97.69 84 CYS A CA 1
ATOM 627 C C . CYS A 1 84 ? 9.759 -9.795 -5.566 1.00 97.69 84 CYS A C 1
ATOM 629 O O . CYS A 1 84 ? 9.526 -10.009 -6.752 1.00 97.69 84 CYS A O 1
ATOM 631 N N . ARG A 1 85 ? 10.909 -9.236 -5.156 1.00 97.25 85 ARG A N 1
ATOM 632 C CA . ARG A 1 85 ? 11.951 -8.721 -6.067 1.00 97.25 85 ARG A CA 1
ATOM 633 C C . ARG A 1 85 ? 11.387 -7.724 -7.091 1.00 97.25 85 ARG A C 1
ATOM 635 O O . ARG A 1 85 ? 11.812 -7.703 -8.244 1.00 97.25 85 ARG A O 1
ATOM 642 N N . ALA A 1 86 ? 10.415 -6.918 -6.669 1.00 95.94 86 ALA A N 1
ATOM 643 C CA . ALA A 1 86 ? 9.774 -5.930 -7.519 1.00 95.94 86 ALA A CA 1
ATOM 644 C C . ALA A 1 86 ? 10.768 -4.821 -7.917 1.00 95.94 86 ALA A C 1
ATOM 646 O O . ALA A 1 86 ? 11.646 -4.459 -7.126 1.00 95.94 86 ALA A O 1
ATOM 647 N N . PRO A 1 87 ? 10.630 -4.232 -9.116 1.00 92.75 87 PRO A N 1
ATOM 648 C CA . PRO A 1 87 ? 11.459 -3.106 -9.528 1.00 92.75 87 PRO A CA 1
ATOM 649 C C . PRO A 1 87 ? 11.214 -1.873 -8.646 1.00 92.75 87 PRO A C 1
ATOM 651 O O . PRO A 1 87 ? 10.123 -1.669 -8.114 1.00 92.75 87 PRO A O 1
ATOM 654 N N . THR A 1 88 ? 12.190 -0.962 -8.577 1.00 91.19 88 THR A N 1
ATOM 655 C CA . THR A 1 88 ? 12.088 0.291 -7.798 1.00 91.19 88 THR A CA 1
ATOM 656 C C . THR A 1 88 ? 10.848 1.120 -8.157 1.00 91.19 88 THR A C 1
ATOM 658 O O . THR A 1 88 ? 10.260 1.782 -7.305 1.00 91.19 88 THR A O 1
ATOM 661 N N . ALA A 1 89 ? 10.397 1.057 -9.413 1.00 91.06 89 ALA A N 1
ATOM 662 C CA . ALA A 1 89 ? 9.178 1.725 -9.860 1.00 91.06 89 ALA A CA 1
ATOM 663 C C . ALA A 1 89 ? 7.913 1.254 -9.109 1.00 91.06 89 ALA A C 1
ATOM 665 O O . ALA A 1 89 ? 7.029 2.070 -8.848 1.00 91.06 89 ALA A O 1
ATOM 666 N N . ALA A 1 90 ? 7.840 -0.020 -8.710 1.00 93.50 90 ALA A N 1
ATOM 667 C CA . ALA A 1 90 ? 6.746 -0.550 -7.897 1.00 93.50 90 ALA A CA 1
ATOM 668 C C . ALA A 1 90 ? 6.781 -0.000 -6.467 1.00 93.50 90 ALA A C 1
ATOM 670 O O . ALA A 1 90 ? 5.746 0.334 -5.892 1.00 93.50 90 ALA A O 1
ATOM 671 N N . TRP A 1 91 ? 7.981 0.164 -5.904 1.00 91.81 91 TRP A N 1
ATOM 672 C CA . TRP A 1 91 ? 8.153 0.790 -4.595 1.00 91.81 91 TRP A CA 1
ATOM 673 C C . TRP A 1 91 ? 7.713 2.262 -4.599 1.00 91.81 91 TRP A C 1
ATOM 675 O O . TRP A 1 91 ? 7.027 2.713 -3.678 1.00 91.81 91 TRP A O 1
ATOM 685 N N . PHE A 1 92 ? 8.032 3.009 -5.662 1.00 93.19 92 PHE A N 1
ATOM 686 C CA . PHE A 1 92 ? 7.546 4.382 -5.839 1.00 93.19 92 PHE A CA 1
ATOM 687 C C . PHE A 1 92 ? 6.025 4.457 -6.017 1.00 93.19 92 PHE A C 1
ATOM 689 O O . PHE A 1 92 ? 5.392 5.356 -5.457 1.00 93.19 92 PHE A O 1
ATOM 696 N N . LEU A 1 93 ? 5.426 3.513 -6.753 1.00 94.44 93 LEU A N 1
ATOM 697 C CA . LEU A 1 93 ? 3.969 3.405 -6.859 1.00 94.44 93 LEU A CA 1
ATOM 698 C C . LEU A 1 93 ? 3.341 3.185 -5.477 1.00 94.44 93 LEU A C 1
ATOM 700 O O . LEU A 1 93 ? 2.431 3.914 -5.094 1.00 94.44 93 LEU A O 1
ATOM 704 N N . CYS A 1 94 ? 3.883 2.252 -4.693 1.00 96.25 94 CYS A N 1
ATOM 705 C CA . CYS A 1 94 ? 3.395 1.971 -3.346 1.00 96.25 94 CYS A CA 1
ATOM 706 C C . CYS A 1 94 ? 3.587 3.154 -2.384 1.00 96.25 94 CYS A C 1
ATOM 708 O O . CYS A 1 94 ? 2.719 3.436 -1.566 1.00 96.25 94 CYS A O 1
ATOM 710 N N . THR A 1 95 ? 4.668 3.923 -2.532 1.00 95.75 95 THR A N 1
ATOM 711 C CA . THR A 1 95 ? 4.876 5.174 -1.779 1.00 95.75 95 THR A CA 1
ATOM 712 C C . THR A 1 95 ? 3.840 6.240 -2.149 1.00 95.75 95 THR A C 1
ATOM 714 O O . THR A 1 95 ? 3.328 6.944 -1.281 1.00 95.75 95 THR A O 1
ATOM 717 N N . THR A 1 96 ? 3.469 6.326 -3.427 1.00 96.25 96 THR A N 1
ATOM 718 C CA . THR A 1 96 ? 2.391 7.213 -3.894 1.00 96.25 96 THR A CA 1
ATOM 719 C C . THR A 1 96 ? 1.030 6.754 -3.363 1.00 96.25 96 THR A C 1
ATOM 721 O O . THR A 1 96 ? 0.216 7.575 -2.946 1.00 96.25 96 THR A O 1
ATOM 724 N N . ALA A 1 97 ? 0.794 5.441 -3.327 1.00 97.44 97 ALA A N 1
ATOM 725 C CA . ALA A 1 97 ? -0.409 4.850 -2.753 1.00 97.44 97 ALA A CA 1
ATOM 726 C C . ALA A 1 97 ? -0.508 5.113 -1.243 1.00 97.44 97 ALA A C 1
ATOM 728 O O . ALA A 1 97 ? -1.578 5.462 -0.749 1.00 97.44 97 ALA A O 1
ATOM 729 N N . ALA A 1 98 ? 0.616 5.034 -0.524 1.00 98.25 98 ALA A N 1
ATOM 730 C CA . ALA A 1 98 ? 0.700 5.377 0.892 1.00 98.25 98 ALA A CA 1
ATOM 731 C C . ALA A 1 98 ? 0.313 6.839 1.151 1.00 98.25 98 ALA A C 1
ATOM 733 O O . ALA A 1 98 ? -0.479 7.126 2.045 1.00 98.25 98 ALA A O 1
ATOM 734 N N . ALA A 1 99 ? 0.816 7.761 0.325 1.00 98.06 99 ALA A N 1
ATOM 735 C CA . ALA A 1 99 ? 0.444 9.170 0.407 1.00 98.06 99 ALA A CA 1
ATOM 736 C C . ALA A 1 99 ? -1.052 9.397 0.127 1.00 98.06 99 ALA A C 1
ATOM 738 O O . ALA A 1 99 ? -1.670 10.232 0.779 1.00 98.06 99 ALA A O 1
ATOM 739 N N . ALA A 1 100 ? -1.654 8.640 -0.797 1.00 97.88 100 ALA A N 1
ATOM 740 C CA . ALA A 1 100 ? -3.085 8.739 -1.091 1.00 97.88 100 ALA A CA 1
ATOM 741 C C . ALA A 1 100 ? -3.975 8.263 0.071 1.00 97.88 100 ALA A C 1
ATOM 743 O O . ALA A 1 100 ? -5.069 8.798 0.256 1.00 97.88 100 ALA A O 1
ATOM 744 N N . ALA A 1 101 ? -3.512 7.278 0.842 1.00 98.38 101 ALA A N 1
ATOM 745 C CA . ALA A 1 101 ? -4.202 6.767 2.024 1.00 98.38 101 ALA A CA 1
ATOM 746 C C . ALA A 1 101 ? -3.970 7.609 3.290 1.00 98.38 101 ALA A C 1
ATOM 748 O O . ALA A 1 101 ? -4.707 7.465 4.264 1.00 98.38 101 ALA A O 1
ATOM 749 N N . ASN A 1 102 ? -2.960 8.483 3.301 1.00 97.56 102 ASN A N 1
ATOM 750 C CA . ASN A 1 102 ? -2.617 9.277 4.475 1.00 97.56 102 ASN A CA 1
ATOM 751 C C . ASN A 1 102 ? -3.789 10.172 4.922 1.00 97.56 102 ASN A C 1
ATOM 753 O O . ASN A 1 102 ? -4.418 10.848 4.108 1.00 97.56 102 ASN A O 1
ATOM 757 N N . GLY A 1 103 ? -4.082 10.160 6.225 1.00 96.62 103 GLY A N 1
ATOM 758 C CA . GLY A 1 103 ? -5.178 10.932 6.818 1.00 96.62 103 GLY A CA 1
ATOM 759 C C . GLY A 1 103 ? -6.583 10.409 6.499 1.00 96.62 103 GLY A C 1
ATOM 760 O O . GLY A 1 103 ? -7.560 11.070 6.842 1.00 96.62 103 GLY A O 1
ATOM 761 N N . LYS A 1 104 ? -6.703 9.251 5.839 1.00 98.38 104 LYS A N 1
ATOM 762 C CA . LYS A 1 104 ? -7.973 8.549 5.633 1.00 98.38 104 LYS A CA 1
ATOM 763 C C . LYS A 1 104 ? -8.100 7.402 6.622 1.00 98.38 104 LYS A C 1
ATOM 765 O O . LYS A 1 104 ? -7.101 6.867 7.098 1.00 98.38 104 LYS A O 1
ATOM 770 N N . GLU A 1 105 ? -9.335 6.986 6.861 1.00 97.88 105 GLU A N 1
ATOM 771 C CA . GLU A 1 105 ? -9.656 5.871 7.746 1.00 97.88 105 GLU A CA 1
ATOM 772 C C . GLU A 1 105 ? -10.646 4.916 7.081 1.00 97.88 105 GLU A C 1
ATOM 774 O O . GLU A 1 105 ? -11.270 5.229 6.066 1.00 97.88 105 GLU A O 1
ATOM 779 N N . GLY A 1 106 ? -10.782 3.734 7.668 1.00 98.25 106 GLY A N 1
ATOM 780 C CA . GLY A 1 106 ? -11.714 2.712 7.234 1.00 98.25 106 GLY A CA 1
ATOM 781 C C . GLY A 1 106 ? -11.518 2.264 5.788 1.00 98.25 106 GLY A C 1
ATOM 782 O O . GLY A 1 106 ? -10.414 2.276 5.237 1.00 98.25 106 GLY A O 1
ATOM 783 N N . GLN A 1 107 ? -12.629 1.887 5.158 1.00 98.50 107 GLN A N 1
ATOM 784 C CA . GLN A 1 107 ? -12.657 1.478 3.756 1.00 98.50 107 GLN A CA 1
ATOM 785 C C . GLN A 1 107 ? -12.056 2.548 2.828 1.00 98.50 107 GLN A C 1
ATOM 787 O O . GLN A 1 107 ? -11.312 2.203 1.912 1.00 98.50 107 GLN A O 1
ATOM 792 N N . ASP A 1 108 ? -12.282 3.837 3.106 1.00 98.56 108 ASP A N 1
ATOM 793 C CA . ASP A 1 108 ? -11.784 4.942 2.279 1.00 98.56 108 ASP A CA 1
ATOM 794 C C . ASP A 1 108 ? -10.252 4.975 2.196 1.00 98.56 108 ASP A C 1
ATOM 796 O O . ASP A 1 108 ? -9.685 5.349 1.164 1.00 98.56 108 ASP A O 1
ATOM 800 N N . ALA A 1 109 ? -9.561 4.587 3.271 1.00 98.69 109 ALA A N 1
ATOM 801 C CA . ALA A 1 109 ? -8.105 4.513 3.294 1.00 98.69 109 ALA A CA 1
ATOM 802 C C . ALA A 1 109 ? -7.582 3.360 2.425 1.00 98.69 109 ALA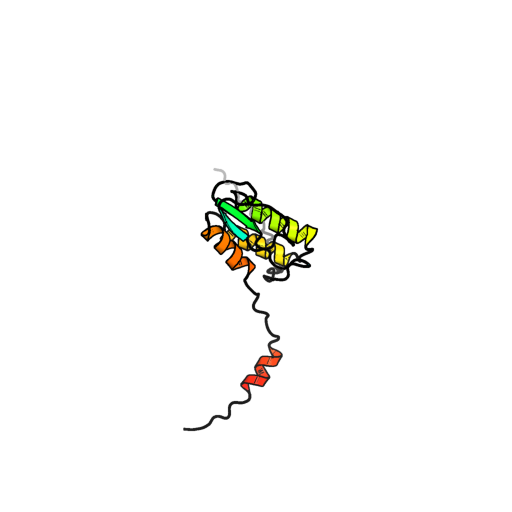 A C 1
ATOM 804 O O . ALA A 1 109 ? -6.669 3.556 1.614 1.00 98.69 109 ALA A O 1
ATOM 805 N N . ALA A 1 110 ? -8.202 2.180 2.543 1.00 98.75 110 ALA A N 1
ATOM 806 C CA . ALA A 1 110 ? -7.879 1.021 1.714 1.00 98.75 110 ALA A CA 1
ATOM 807 C C . ALA A 1 110 ? -8.153 1.311 0.229 1.00 98.75 110 ALA A C 1
ATOM 809 O O . ALA A 1 110 ? -7.300 1.059 -0.623 1.00 98.75 110 ALA A O 1
ATOM 810 N N . ASP A 1 111 ? -9.294 1.923 -0.083 1.00 98.62 111 ASP A N 1
ATOM 811 C CA . ASP A 1 111 ? -9.670 2.285 -1.447 1.00 98.62 111 ASP A CA 1
ATOM 812 C C . ASP A 1 111 ? -8.715 3.319 -2.040 1.00 98.62 111 ASP A C 1
ATOM 814 O O . ASP A 1 111 ? -8.295 3.186 -3.190 1.00 98.62 111 ASP A O 1
ATOM 818 N N . ALA A 1 112 ? -8.316 4.337 -1.273 1.00 98.44 112 ALA A N 1
ATOM 819 C CA . ALA A 1 112 ? -7.359 5.333 -1.742 1.00 98.44 112 ALA A CA 1
ATOM 820 C C . ALA A 1 112 ? -5.998 4.715 -2.093 1.00 98.44 112 ALA A C 1
ATOM 822 O O . ALA A 1 112 ? -5.436 5.039 -3.144 1.00 98.44 112 ALA A O 1
ATOM 823 N N . PHE A 1 113 ? -5.505 3.785 -1.271 1.00 98.50 113 PHE A N 1
ATOM 824 C CA . PHE A 1 113 ? -4.299 3.017 -1.570 1.00 98.50 113 PHE A CA 1
ATOM 825 C C . PHE A 1 113 ? -4.480 2.155 -2.833 1.00 98.50 113 PHE A C 1
ATOM 827 O O . PHE A 1 113 ? -3.708 2.257 -3.793 1.00 98.50 113 PHE A O 1
ATOM 834 N N . ASN A 1 114 ? -5.544 1.348 -2.876 1.00 97.88 114 ASN A N 1
ATOM 835 C CA . ASN A 1 114 ? -5.822 0.401 -3.959 1.00 97.88 114 ASN A CA 1
ATOM 836 C C . ASN A 1 114 ? -6.016 1.096 -5.310 1.00 97.88 114 ASN A C 1
ATOM 838 O O . ASN A 1 114 ? -5.528 0.625 -6.339 1.00 97.88 114 ASN A O 1
ATOM 842 N N . ASN A 1 115 ? -6.676 2.253 -5.311 1.00 96.62 115 ASN A N 1
ATOM 843 C CA . ASN A 1 115 ? -6.890 3.074 -6.498 1.00 96.62 115 ASN A CA 1
ATOM 844 C C . ASN A 1 115 ? -5.591 3.583 -7.119 1.00 96.62 115 ASN A C 1
ATOM 846 O O . ASN A 1 115 ? -5.585 3.919 -8.302 1.00 96.62 115 ASN A O 1
ATOM 850 N N . VAL A 1 116 ? -4.506 3.690 -6.351 1.00 95.75 116 VAL A N 1
ATOM 851 C CA . VAL A 1 116 ? -3.183 4.001 -6.895 1.00 95.75 116 VAL A CA 1
ATOM 852 C C . VAL A 1 116 ? -2.499 2.720 -7.358 1.00 95.75 116 VAL A C 1
ATOM 854 O O . VAL A 1 116 ? -2.072 2.667 -8.508 1.00 95.75 116 VAL A O 1
ATOM 857 N N . MET A 1 117 ? -2.473 1.670 -6.530 1.00 95.25 117 MET A N 1
ATOM 858 C CA . MET A 1 117 ? -1.806 0.400 -6.861 1.00 95.25 117 MET A CA 1
ATOM 859 C C . MET A 1 117 ? -2.337 -0.263 -8.139 1.00 95.25 117 MET A C 1
ATOM 861 O O . MET A 1 117 ? -1.568 -0.872 -8.878 1.00 95.25 117 MET A O 1
ATOM 865 N N . ASN A 1 118 ? -3.623 -0.086 -8.449 1.00 92.50 118 ASN A N 1
ATOM 866 C CA . ASN A 1 118 ? -4.259 -0.654 -9.640 1.00 92.50 118 ASN A CA 1
ATOM 867 C C . ASN A 1 118 ? -4.111 0.205 -10.909 1.00 92.50 118 ASN A C 1
ATOM 869 O O . ASN A 1 118 ? -4.599 -0.175 -11.979 1.00 92.50 118 ASN A O 1
ATOM 873 N N . ARG A 1 119 ? -3.455 1.373 -10.844 1.00 82.56 119 ARG A N 1
ATOM 874 C CA . ARG A 1 119 ? -3.269 2.222 -12.030 1.00 82.56 119 ARG A CA 1
ATOM 875 C C . ARG A 1 119 ? -2.260 1.595 -12.977 1.00 82.56 119 ARG A C 1
ATOM 877 O O . ARG A 1 119 ? -1.049 1.739 -12.836 1.00 82.56 119 ARG A O 1
ATOM 884 N N . SER A 1 120 ? -2.793 0.973 -14.022 1.00 55.78 120 SER A N 1
ATOM 885 C CA . SER A 1 120 ? -2.021 0.601 -15.200 1.00 55.78 120 SER A CA 1
ATOM 886 C C . SER A 1 120 ? -1.398 1.854 -15.814 1.00 55.78 120 SER A C 1
ATOM 888 O O . SER A 1 120 ? -2.087 2.798 -16.204 1.00 55.78 120 SER A O 1
ATOM 890 N N . SER A 1 121 ? -0.077 1.860 -15.928 1.00 48.75 121 SER A N 1
ATOM 891 C CA . SER A 1 121 ? 0.648 2.868 -16.693 1.00 48.75 121 SER A CA 1
ATOM 892 C C . SER A 1 121 ? 0.119 2.903 -18.135 1.00 48.75 121 SER A C 1
ATOM 894 O O . SER A 1 121 ? 0.125 1.850 -18.780 1.00 48.75 121 SER A O 1
ATOM 896 N N . PRO A 1 122 ? -0.268 4.053 -18.723 1.00 44.53 122 PRO A N 1
ATOM 897 C CA . PRO A 1 122 ? -0.567 4.106 -20.149 1.00 44.53 122 PRO A CA 1
ATOM 898 C C . PRO A 1 122 ? 0.741 3.870 -20.896 1.00 44.53 122 PRO A C 1
ATOM 900 O O . PRO A 1 122 ? 1.580 4.768 -20.981 1.00 44.53 122 PRO A O 1
ATOM 903 N N . HIS A 1 123 ? 0.995 2.635 -21.340 1.00 37.75 123 HIS A N 1
ATOM 904 C CA . HIS A 1 123 ? 2.130 2.298 -22.199 1.00 37.75 123 HIS A CA 1
ATOM 905 C C . HIS A 1 123 ? 2.151 3.297 -23.366 1.00 37.75 123 HIS A C 1
ATOM 907 O O . HIS A 1 123 ? 1.166 3.340 -24.113 1.00 37.75 123 HIS A O 1
ATOM 913 N N . PRO A 1 124 ? 3.197 4.133 -23.545 1.00 47.12 124 PRO A N 1
ATOM 914 C CA . PRO A 1 124 ? 3.337 4.894 -24.768 1.00 47.12 124 PRO A CA 1
ATOM 915 C C . PRO A 1 124 ? 3.573 3.863 -25.862 1.00 47.12 124 PRO A C 1
ATOM 917 O O . PRO A 1 124 ? 4.694 3.413 -26.079 1.00 47.12 124 PRO A O 1
ATOM 920 N N . ARG A 1 125 ? 2.490 3.445 -26.529 1.00 46.03 125 ARG A N 1
ATOM 921 C CA . ARG A 1 125 ? 2.587 2.648 -27.748 1.00 46.03 125 ARG A CA 1
ATOM 922 C C . ARG A 1 125 ? 3.568 3.382 -28.657 1.00 46.03 125 ARG A C 1
ATOM 924 O O . ARG A 1 125 ? 3.363 4.581 -28.880 1.00 46.03 125 ARG A O 1
ATOM 931 N N . PRO A 1 126 ? 4.620 2.722 -29.171 1.00 49.09 126 PRO A N 1
ATOM 932 C CA . PRO A 1 126 ? 5.531 3.370 -30.094 1.00 49.09 126 PRO A CA 1
ATOM 933 C C . PRO A 1 126 ? 4.695 3.973 -31.225 1.00 49.09 126 PRO A C 1
ATOM 935 O O . PRO A 1 126 ? 3.966 3.278 -31.937 1.00 49.09 126 PRO A O 1
ATOM 938 N N . ARG A 1 127 ? 4.774 5.302 -31.358 1.00 58.62 127 ARG A N 1
ATOM 939 C CA . ARG A 1 127 ? 3.943 6.157 -32.229 1.00 58.62 127 ARG A CA 1
ATOM 940 C C . ARG A 1 127 ? 3.999 5.754 -33.718 1.00 58.62 127 ARG A C 1
ATOM 942 O O . ARG A 1 127 ? 3.229 6.256 -34.534 1.00 58.62 127 ARG A O 1
ATOM 949 N N . LYS A 1 128 ? 4.874 4.805 -34.070 1.00 54.09 128 LYS A N 1
ATOM 950 C CA . LYS A 1 128 ? 5.020 4.210 -35.402 1.00 54.09 128 LYS A CA 1
ATOM 951 C C . LYS A 1 128 ? 3.766 3.475 -35.894 1.00 54.09 128 LYS A C 1
ATOM 953 O O . LYS A 1 128 ? 3.517 3.514 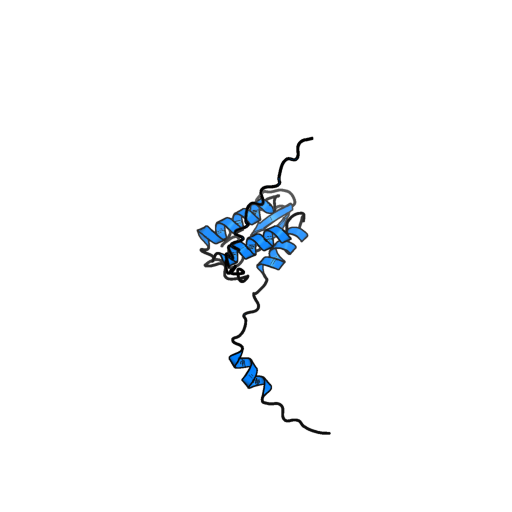-37.093 1.00 54.09 128 LYS A O 1
ATOM 958 N N . LEU A 1 129 ? 2.944 2.881 -35.019 1.00 51.69 129 LEU A N 1
ATOM 959 C CA . LEU A 1 129 ? 1.748 2.141 -35.468 1.00 51.69 129 LEU A CA 1
ATOM 960 C C . LEU A 1 129 ? 0.493 3.010 -35.669 1.00 51.69 129 LEU A C 1
ATOM 962 O O . LEU A 1 129 ? -0.376 2.654 -36.461 1.00 51.69 129 LEU A O 1
ATOM 966 N N . GLN A 1 130 ? 0.396 4.174 -35.017 1.00 55.16 130 GLN A N 1
ATOM 967 C CA . GLN A 1 130 ? -0.777 5.053 -35.163 1.00 55.16 130 GLN A CA 1
ATOM 968 C C . GLN A 1 130 ? -0.839 5.731 -36.539 1.00 55.16 130 GLN A C 1
ATOM 970 O O . GLN A 1 130 ? -1.927 5.966 -37.058 1.00 55.16 130 GLN A O 1
ATOM 975 N N . ARG A 1 131 ? 0.304 5.980 -37.194 1.00 54.28 131 ARG A N 1
ATOM 976 C CA . ARG A 1 131 ? 0.324 6.606 -38.529 1.00 54.28 131 ARG A CA 1
ATOM 977 C C . ARG A 1 131 ? -0.176 5.706 -39.665 1.00 54.28 131 ARG A C 1
ATOM 979 O O . ARG A 1 131 ? -0.520 6.240 -40.716 1.00 54.28 131 ARG A O 1
ATOM 986 N N . LEU A 1 132 ? -0.235 4.383 -39.477 1.00 54.34 132 LEU A N 1
ATOM 987 C CA . LEU A 1 132 ? -0.797 3.468 -40.482 1.00 54.34 132 LEU A CA 1
ATOM 988 C C . LEU A 1 132 ? -2.326 3.350 -40.394 1.00 54.34 132 LEU A C 1
ATOM 990 O O . LEU A 1 132 ? -2.965 3.088 -41.408 1.00 54.34 132 LEU A O 1
ATOM 994 N N . GLN A 1 133 ? -2.913 3.576 -39.216 1.00 59.28 133 GLN A N 1
ATOM 995 C CA . GLN A 1 133 ? -4.355 3.411 -38.988 1.00 59.28 133 GLN A CA 1
ATOM 996 C C . GLN A 1 133 ? -5.159 4.647 -39.438 1.00 59.28 133 GLN A C 1
ATOM 998 O O . GLN A 1 133 ? -6.264 4.509 -39.946 1.00 59.28 133 GLN A O 1
ATOM 1003 N N . PHE A 1 134 ? -4.579 5.853 -39.364 1.00 56.19 134 PHE A N 1
ATOM 1004 C CA . PHE A 1 134 ? -5.237 7.104 -39.790 1.00 56.19 134 PHE A CA 1
ATOM 1005 C C . PHE A 1 134 ? -5.143 7.412 -41.296 1.00 56.19 134 PHE A C 1
ATOM 1007 O O . PHE A 1 134 ? -5.649 8.434 -41.746 1.00 56.19 134 PHE A O 1
ATOM 1014 N N . ARG A 1 135 ? -4.502 6.552 -42.100 1.00 58.94 135 ARG A N 1
ATOM 1015 C CA . ARG A 1 135 ? -4.376 6.747 -43.560 1.00 58.94 135 ARG A CA 1
ATOM 1016 C C . ARG A 1 135 ? -5.468 6.065 -44.391 1.00 58.94 135 ARG A C 1
ATOM 1018 O O . ARG A 1 135 ? -5.398 6.114 -45.614 1.00 58.94 135 ARG A O 1
ATOM 1025 N N . ARG A 1 136 ? -6.474 5.448 -43.766 1.00 58.09 136 ARG A N 1
ATOM 1026 C CA . ARG A 1 136 ? -7.612 4.842 -44.476 1.00 58.09 136 ARG A CA 1
ATOM 1027 C C . ARG A 1 136 ? -8.943 5.349 -43.935 1.00 58.09 136 ARG A C 1
ATOM 1029 O O . ARG A 1 136 ? -9.665 4.612 -43.282 1.00 58.09 136 ARG A O 1
ATOM 1036 N N . LEU A 1 137 ? -9.282 6.590 -44.256 1.00 55.34 137 LEU A N 1
ATOM 1037 C CA . LEU A 1 137 ? -10.681 6.975 -44.415 1.00 55.34 137 LEU A CA 1
ATOM 1038 C C . LEU A 1 137 ? -10.795 7.679 -45.773 1.00 55.34 137 LEU A C 1
ATOM 1040 O O . LEU A 1 137 ? -10.227 8.761 -45.931 1.00 55.34 137 LEU A O 1
ATOM 1044 N N . PRO A 1 138 ? -11.434 7.066 -46.787 1.00 54.09 138 PRO A N 1
ATOM 1045 C CA . PRO A 1 138 ? -11.757 7.780 -48.009 1.00 54.09 138 PRO A CA 1
ATOM 1046 C C . PRO A 1 138 ? -12.802 8.847 -47.677 1.00 54.09 138 PRO A C 1
ATOM 1048 O O . PRO A 1 13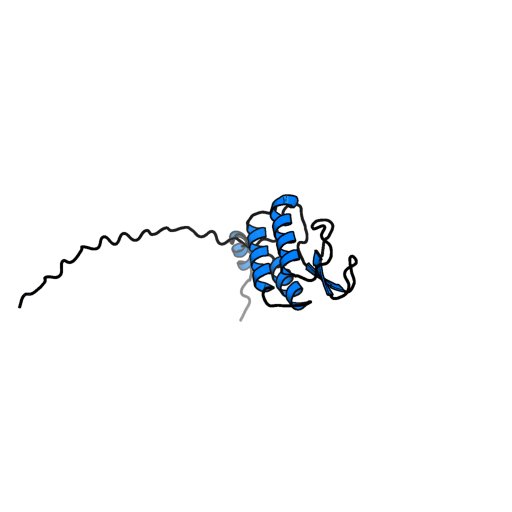8 ? -13.898 8.532 -47.213 1.00 54.09 138 PRO A O 1
ATOM 1051 N N . SER A 1 139 ? -12.438 10.108 -47.912 1.00 57.19 139 SER A N 1
ATOM 1052 C CA . SER A 1 139 ? -13.359 11.243 -47.899 1.00 57.19 139 SER A CA 1
ATOM 1053 C C . SER A 1 139 ? -14.515 10.946 -48.856 1.00 57.19 139 SER A C 1
ATOM 1055 O O . SER A 1 139 ? -14.328 10.911 -50.071 1.00 57.19 139 SER A O 1
ATOM 1057 N N . SER A 1 140 ? -15.691 10.648 -48.307 1.00 57.56 140 SER A N 1
ATOM 1058 C CA . SER A 1 140 ? -16.922 10.465 -49.069 1.00 57.56 140 SER A CA 1
ATOM 1059 C C . SER A 1 140 ? -17.858 11.629 -48.768 1.00 57.56 140 SER A C 1
ATOM 1061 O O . SER A 1 140 ? -18.393 11.676 -47.669 1.00 57.56 140 SER A O 1
ATOM 1063 N N . ARG A 1 141 ? -18.045 12.484 -49.787 1.00 57.03 141 ARG A N 1
ATOM 1064 C CA . ARG A 1 141 ? -19.178 13.398 -50.067 1.00 57.03 141 ARG A CA 1
ATOM 1065 C C . ARG A 1 141 ? -19.569 14.413 -48.981 1.00 57.03 141 ARG A C 1
ATOM 1067 O O . ARG A 1 141 ? -19.954 14.022 -47.889 1.00 57.03 141 ARG A O 1
ATOM 1074 N N . VAL A 1 142 ? -19.622 15.700 -49.342 1.00 49.84 142 VAL A N 1
ATOM 1075 C CA . VAL A 1 142 ? -20.760 16.358 -50.031 1.00 49.84 142 VAL A CA 1
ATOM 1076 C C . VAL A 1 142 ? -20.200 17.408 -50.983 1.00 49.84 142 VAL A C 1
ATOM 1078 O O . VAL A 1 142 ? -19.197 18.046 -50.596 1.00 49.84 142 VAL A O 1
#